Protein AF-A0A917EHJ1-F1 (afdb_monomer)

Solvent-accessible surface area (backbone atoms only — not comparable to full-atom values): 4465 Å² total; per-residue (Å²): 117,45,82,46,80,49,76,50,74,38,71,48,66,66,62,48,50,53,41,49,53,53,52,52,55,50,32,50,75,70,71,25,46,92,69,41,49,78,47,80,45,84,53,99,79,31,36,38,41,39,38,37,35,49,42,72,75,92,64,90,56,57,65,57,52,55,41,51,53,57,59,51,65,75,76,108

Structure (mmCIF, N/CA/C/O backbone):
data_AF-A0A917EHJ1-F1
#
_entry.id   AF-A0A917EHJ1-F1
#
loop_
_atom_site.group_PDB
_atom_site.id
_atom_site.type_symbol
_atom_site.label_atom_id
_atom_site.label_alt_id
_atom_site.label_comp_id
_atom_site.label_asym_id
_atom_site.label_entity_id
_atom_site.label_seq_id
_atom_site.pdbx_PDB_ins_code
_atom_site.Cartn_x
_atom_site.Cartn_y
_atom_site.Cartn_z
_atom_site.occupancy
_atom_site.B_iso_or_equiv
_atom_site.auth_seq_id
_atom_site.auth_comp_id
_atom_site.auth_asym_id
_atom_site.auth_atom_id
_atom_site.pdbx_PDB_model_num
ATOM 1 N N . MET A 1 1 ? 6.982 -7.375 -19.026 1.00 78.81 1 MET A N 1
ATOM 2 C CA . MET A 1 1 ? 5.933 -6.654 -18.290 1.00 78.81 1 MET A CA 1
ATOM 3 C C . MET A 1 1 ? 4.795 -7.578 -17.898 1.00 78.81 1 MET A C 1
ATOM 5 O O . MET A 1 1 ? 4.062 -8.051 -18.758 1.00 78.81 1 MET A O 1
ATOM 9 N N . ASN A 1 2 ? 4.685 -7.841 -16.599 1.00 87.25 2 ASN A N 1
ATOM 10 C CA . ASN A 1 2 ? 3.602 -8.600 -15.981 1.00 87.25 2 ASN A CA 1
ATOM 11 C C . ASN A 1 2 ? 2.635 -7.629 -15.302 1.00 87.25 2 ASN A C 1
ATOM 13 O O . ASN A 1 2 ? 3.073 -6.646 -14.701 1.00 87.25 2 ASN A O 1
ATOM 17 N N . GLN A 1 3 ? 1.338 -7.916 -15.388 1.00 91.31 3 GLN A N 1
ATOM 18 C CA . GLN A 1 3 ? 0.312 -7.165 -14.676 1.00 91.31 3 GLN A CA 1
ATOM 19 C C . GLN A 1 3 ? 0.058 -7.812 -13.315 1.00 91.31 3 GLN A C 1
ATOM 21 O O . GLN A 1 3 ? -0.210 -9.010 -13.223 1.00 91.31 3 GLN A O 1
ATOM 26 N N . TYR A 1 4 ? 0.110 -7.001 -12.269 1.00 93.81 4 TYR A N 1
ATOM 27 C CA . TYR A 1 4 ? -0.087 -7.417 -10.892 1.00 93.81 4 TYR A CA 1
ATOM 28 C C . TYR A 1 4 ? -1.354 -6.788 -10.328 1.00 93.81 4 TYR A C 1
ATOM 30 O O . TYR A 1 4 ? -1.667 -5.624 -10.591 1.00 93.81 4 TYR A O 1
ATOM 38 N N . HIS A 1 5 ? -2.068 -7.568 -9.523 1.00 95.00 5 HIS A N 1
ATOM 39 C CA . HIS A 1 5 ? -3.220 -7.123 -8.756 1.00 95.00 5 HIS A CA 1
ATOM 40 C C . HIS A 1 5 ? -3.007 -7.531 -7.304 1.00 95.00 5 HIS A C 1
ATOM 42 O O . HIS A 1 5 ? -2.828 -8.706 -6.996 1.00 95.00 5 HIS A O 1
ATOM 48 N N . TYR A 1 6 ? -3.035 -6.542 -6.423 1.00 95.31 6 TYR A N 1
ATOM 49 C CA . TYR A 1 6 ? -2.930 -6.718 -4.990 1.00 95.31 6 TYR A CA 1
ATOM 50 C C . TYR A 1 6 ? -4.143 -6.099 -4.291 1.00 95.31 6 TYR A C 1
ATOM 52 O O . TYR A 1 6 ? -4.594 -5.013 -4.659 1.00 95.31 6 TYR A O 1
ATOM 60 N N . GLN A 1 7 ? -4.663 -6.778 -3.269 1.00 96.25 7 GLN A N 1
ATOM 61 C CA . GLN A 1 7 ? -5.768 -6.288 -2.452 1.00 96.25 7 GLN A CA 1
ATOM 62 C C . GLN A 1 7 ? -5.519 -6.609 -0.982 1.00 96.25 7 GLN A C 1
ATOM 64 O O . GLN A 1 7 ? -5.197 -7.738 -0.630 1.00 96.25 7 GLN A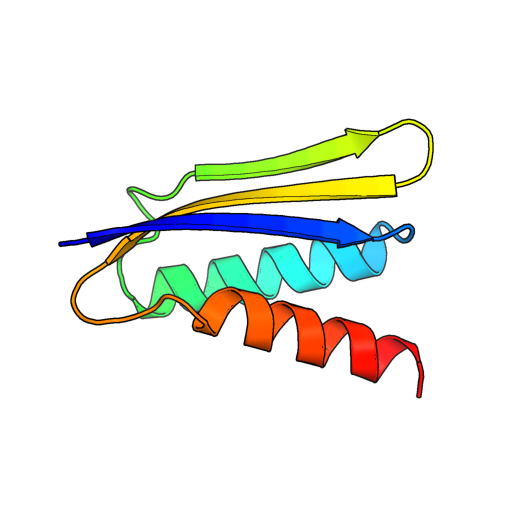 O 1
ATOM 69 N N .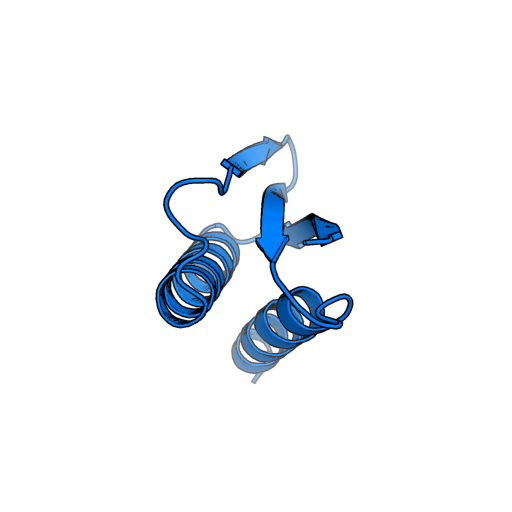 THR A 1 8 ? -5.771 -5.638 -0.106 1.00 95.56 8 THR A N 1
ATOM 70 C CA . THR A 1 8 ? -5.705 -5.843 1.342 1.00 95.56 8 THR A CA 1
ATOM 71 C C . THR A 1 8 ? -6.778 -5.057 2.082 1.00 95.56 8 THR A C 1
ATOM 73 O O . THR A 1 8 ? -7.347 -4.098 1.558 1.00 95.56 8 THR A O 1
ATOM 76 N N . GLY A 1 9 ? -7.075 -5.480 3.310 1.00 94.75 9 GLY A N 1
ATOM 77 C CA . GLY A 1 9 ? -8.062 -4.843 4.177 1.00 94.75 9 GLY A CA 1
ATOM 78 C C . GLY A 1 9 ? -7.531 -4.601 5.587 1.00 94.75 9 GLY A C 1
ATOM 79 O O . GLY A 1 9 ? -6.751 -5.400 6.110 1.00 94.75 9 GLY A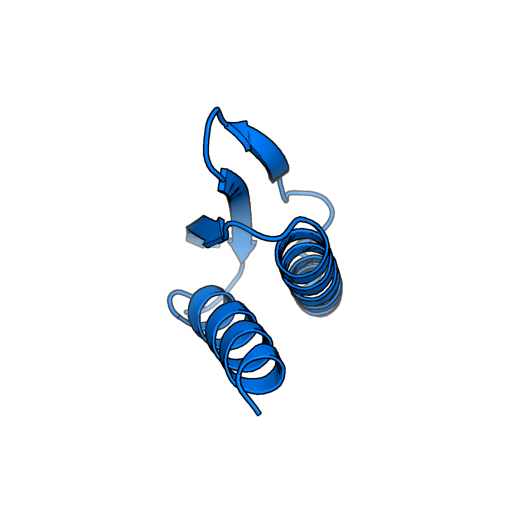 O 1
ATOM 80 N N . THR A 1 10 ? -7.967 -3.506 6.209 1.00 94.94 10 THR A N 1
ATOM 81 C CA . THR A 1 10 ? -7.702 -3.184 7.623 1.00 94.94 10 THR A CA 1
ATOM 82 C C . THR A 1 10 ? -8.866 -2.399 8.227 1.00 94.94 10 THR A C 1
ATOM 84 O O . THR A 1 10 ? -9.601 -1.726 7.511 1.00 94.94 10 THR A O 1
ATOM 87 N N . ARG A 1 11 ? -9.083 -2.498 9.541 1.00 94.81 11 ARG A N 1
ATOM 88 C CA . ARG A 1 11 ? -10.144 -1.742 10.233 1.00 94.81 11 ARG A CA 1
ATOM 89 C C . ARG A 1 11 ? -9.749 -0.292 10.514 1.00 94.81 11 ARG A C 1
ATOM 91 O O . ARG A 1 11 ? -10.630 0.557 10.598 1.00 94.81 11 ARG A O 1
ATOM 98 N N . ASP A 1 12 ? -8.454 -0.018 10.617 1.00 93.75 12 ASP A N 1
ATOM 99 C CA . ASP A 1 12 ? -7.915 1.295 10.962 1.00 93.75 12 ASP A CA 1
ATOM 100 C C . ASP A 1 12 ? -7.499 2.070 9.699 1.00 93.75 12 ASP A C 1
ATOM 102 O O . ASP A 1 12 ? -6.762 1.566 8.844 1.00 93.75 12 ASP A O 1
ATOM 106 N N . LEU A 1 13 ? -7.992 3.308 9.576 1.00 94.50 13 LEU A N 1
ATOM 107 C CA . LEU A 1 13 ? -7.649 4.212 8.477 1.00 94.50 13 LEU A CA 1
ATOM 108 C C . LEU A 1 13 ? -6.153 4.548 8.466 1.00 94.50 13 LEU A C 1
ATOM 110 O O . LEU A 1 13 ? -5.565 4.636 7.390 1.00 94.50 13 LEU A O 1
ATOM 114 N N . THR A 1 14 ? -5.537 4.713 9.634 1.00 95.19 14 THR A N 1
ATOM 115 C CA . THR A 1 14 ? -4.118 5.048 9.779 1.00 95.19 14 THR A CA 1
ATOM 116 C C . THR A 1 14 ? -3.263 3.935 9.198 1.00 95.19 14 THR A C 1
ATOM 118 O O . THR A 1 14 ? -2.456 4.188 8.304 1.00 95.19 14 THR A O 1
ATOM 121 N N . THR A 1 15 ? -3.511 2.682 9.594 1.00 95.75 15 THR A N 1
ATOM 122 C CA . THR A 1 15 ? -2.837 1.523 8.997 1.00 95.75 15 THR A CA 1
ATOM 123 C C . THR A 1 15 ? -3.063 1.483 7.481 1.00 95.75 15 THR A C 1
ATOM 125 O O . THR A 1 15 ? -2.126 1.253 6.720 1.00 95.75 15 THR A O 1
ATOM 128 N N . ALA A 1 16 ? -4.289 1.750 7.009 1.00 96.19 16 ALA A N 1
ATOM 129 C CA . ALA A 1 16 ? -4.607 1.725 5.579 1.00 96.19 16 ALA A CA 1
ATOM 130 C C . ALA A 1 16 ? -3.815 2.781 4.791 1.00 96.19 16 ALA A C 1
ATOM 132 O O . ALA A 1 16 ? -3.296 2.497 3.709 1.00 96.19 16 ALA A O 1
ATOM 133 N N . GLN A 1 17 ? -3.695 3.989 5.343 1.00 96.81 17 GLN A N 1
ATOM 134 C CA . GLN A 1 17 ? -2.911 5.079 4.770 1.00 96.81 17 GLN A CA 1
ATOM 135 C C . GLN A 1 17 ? -1.416 4.765 4.785 1.00 96.81 17 GLN A C 1
ATOM 137 O O . GLN A 1 17 ? -0.758 4.967 3.768 1.00 96.81 17 GLN A O 1
ATOM 142 N N . ARG A 1 18 ? -0.883 4.210 5.881 1.00 97.50 18 ARG A N 1
ATOM 143 C CA . ARG A 1 18 ? 0.522 3.782 5.971 1.00 97.50 18 ARG A CA 1
ATOM 144 C C . ARG A 1 18 ? 0.857 2.744 4.899 1.00 97.50 18 ARG A C 1
ATOM 146 O O . ARG A 1 18 ? 1.836 2.918 4.176 1.00 97.50 18 ARG A O 1
ATOM 153 N N . ILE A 1 19 ? 0.011 1.720 4.738 1.00 96.81 19 ILE A N 1
ATOM 154 C CA . ILE A 1 19 ? 0.173 0.706 3.682 1.00 96.81 19 ILE A CA 1
ATOM 155 C C . ILE A 1 19 ? 0.134 1.364 2.304 1.00 96.81 19 ILE A C 1
ATOM 157 O O . ILE A 1 19 ? 1.012 1.109 1.481 1.00 96.81 19 ILE A O 1
ATOM 161 N N . LYS A 1 20 ? -0.847 2.243 2.057 1.00 96.81 20 LYS A N 1
ATOM 162 C CA . LYS A 1 20 ? -0.946 2.982 0.796 1.00 96.81 20 LYS A CA 1
ATOM 163 C C . LYS A 1 20 ? 0.351 3.741 0.510 1.00 96.81 20 LYS A C 1
ATOM 165 O O . L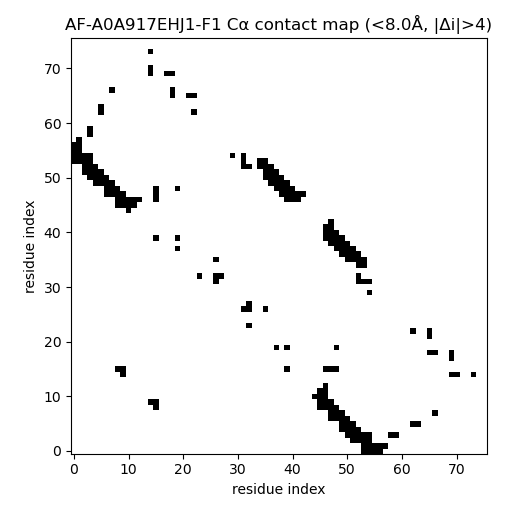YS A 1 20 ? 0.929 3.528 -0.546 1.00 96.81 20 LYS A O 1
ATOM 170 N N . PHE A 1 21 ? 0.839 4.568 1.433 1.00 96.62 21 PHE A N 1
ATOM 171 C CA . PHE A 1 21 ? 2.050 5.367 1.222 1.00 96.62 21 PHE A CA 1
ATOM 172 C C . PHE A 1 21 ? 3.296 4.512 0.963 1.00 96.62 21 PHE A C 1
ATOM 174 O O . PHE A 1 21 ? 4.073 4.831 0.065 1.00 96.62 21 PHE A O 1
ATOM 181 N N . ALA A 1 22 ? 3.468 3.405 1.688 1.00 96.50 22 ALA A N 1
ATOM 182 C CA . ALA A 1 22 ? 4.595 2.501 1.471 1.00 96.50 22 ALA A CA 1
ATOM 183 C C . ALA A 1 22 ? 4.554 1.846 0.080 1.00 96.50 22 ALA A C 1
ATOM 185 O O . ALA A 1 22 ? 5.567 1.816 -0.620 1.00 96.50 22 ALA A O 1
ATOM 186 N N . ILE A 1 23 ? 3.373 1.399 -0.361 1.00 95.69 23 ILE A N 1
ATOM 187 C CA . ILE A 1 23 ? 3.178 0.861 -1.713 1.00 95.69 23 ILE A CA 1
ATOM 188 C C . ILE A 1 23 ? 3.440 1.934 -2.775 1.00 95.69 23 ILE A C 1
ATOM 190 O O . ILE A 1 23 ? 4.098 1.655 -3.776 1.00 95.69 23 ILE A O 1
ATOM 194 N N . GLN A 1 24 ? 2.979 3.168 -2.558 1.00 94.94 24 GLN A N 1
ATOM 195 C CA . GLN A 1 24 ? 3.250 4.273 -3.478 1.00 94.94 24 GLN A CA 1
ATOM 196 C C . GLN A 1 24 ? 4.759 4.522 -3.625 1.00 94.94 24 GLN A C 1
ATOM 198 O O . GLN A 1 24 ? 5.259 4.602 -4.746 1.00 94.94 24 GLN A O 1
ATOM 203 N N . GLY A 1 25 ? 5.501 4.564 -2.513 1.00 95.00 25 GLY A N 1
ATOM 204 C CA . GLY A 1 25 ? 6.961 4.698 -2.529 1.00 95.00 25 GLY A CA 1
ATOM 205 C C . GLY A 1 25 ? 7.659 3.552 -3.268 1.00 95.00 25 GLY A C 1
ATOM 206 O O . GLY A 1 25 ? 8.564 3.784 -4.072 1.00 95.00 25 GLY A O 1
ATOM 207 N N . TYR A 1 26 ? 7.194 2.321 -3.066 1.00 94.38 26 TYR A N 1
ATOM 208 C CA . TYR A 1 26 ? 7.714 1.156 -3.774 1.00 94.38 26 TYR A CA 1
ATOM 209 C C . TYR A 1 26 ? 7.459 1.227 -5.292 1.00 94.38 26 TYR A C 1
ATOM 211 O O . TYR A 1 26 ? 8.391 1.050 -6.076 1.00 94.38 26 TYR A O 1
ATOM 219 N N . LEU A 1 27 ? 6.251 1.582 -5.736 1.00 92.94 27 LEU A N 1
ATOM 220 C CA . LEU A 1 27 ? 5.924 1.728 -7.165 1.00 92.94 27 LEU A CA 1
ATOM 221 C C . LEU A 1 27 ? 6.724 2.845 -7.851 1.00 92.94 27 LEU A C 1
ATOM 223 O O . LEU A 1 27 ? 7.108 2.713 -9.016 1.00 92.94 27 LEU A O 1
ATOM 227 N N . ILE A 1 28 ? 7.023 3.930 -7.130 1.00 92.31 28 ILE A N 1
ATOM 228 C CA . ILE A 1 28 ? 7.942 4.973 -7.604 1.00 92.31 28 ILE A CA 1
ATOM 229 C C . ILE A 1 28 ? 9.340 4.384 -7.828 1.00 92.31 28 ILE A C 1
ATOM 231 O O . ILE A 1 28 ? 9.940 4.627 -8.875 1.00 92.31 28 ILE A O 1
ATOM 235 N N . SER A 1 29 ? 9.840 3.567 -6.894 1.00 91.56 29 SER A N 1
ATOM 236 C CA . SER A 1 29 ? 11.158 2.926 -7.021 1.00 91.56 29 SER A CA 1
ATOM 237 C C . SER A 1 29 ? 11.250 1.969 -8.216 1.00 91.56 29 SER A C 1
ATOM 239 O O . SER A 1 29 ? 12.302 1.868 -8.846 1.00 91.56 29 SER A O 1
ATOM 241 N N . LEU A 1 30 ? 10.130 1.339 -8.584 1.00 90.31 30 LEU A N 1
ATOM 242 C CA . LEU A 1 30 ? 10.030 0.480 -9.762 1.00 90.31 30 LEU A CA 1
ATOM 243 C C . LEU A 1 30 ? 9.884 1.249 -11.082 1.00 90.31 30 LEU A C 1
ATOM 245 O O . LEU A 1 30 ? 9.959 0.637 -12.143 1.00 90.31 30 LEU A O 1
ATOM 249 N N . ARG A 1 31 ? 9.673 2.573 -11.045 1.00 87.75 31 ARG A N 1
ATOM 250 C CA . ARG A 1 31 ? 9.293 3.398 -12.210 1.00 87.75 31 ARG A CA 1
ATOM 251 C C . ARG A 1 31 ? 7.968 2.979 -12.862 1.00 87.75 31 ARG A C 1
ATOM 253 O O . ARG A 1 31 ? 7.737 3.284 -14.025 1.00 87.75 31 ARG A O 1
ATOM 260 N N . THR A 1 32 ? 7.082 2.331 -12.108 1.00 87.06 32 THR A N 1
ATOM 261 C CA . THR A 1 32 ? 5.776 1.835 -12.588 1.00 87.06 32 THR A CA 1
ATOM 262 C C . THR A 1 32 ? 4.609 2.685 -12.092 1.00 87.06 32 THR A C 1
ATOM 264 O O . THR A 1 32 ? 3.452 2.374 -12.353 1.00 87.06 32 THR A O 1
ATOM 267 N N . TRP A 1 33 ? 4.906 3.762 -11.35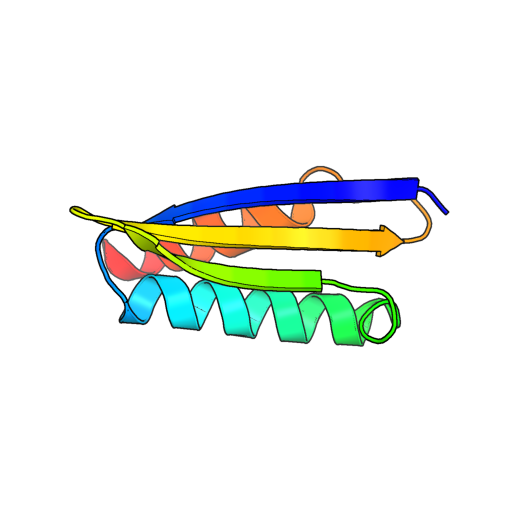9 1.00 81.25 33 TRP A N 1
ATOM 268 C CA . TRP A 1 33 ? 3.922 4.668 -10.770 1.00 81.25 33 TRP A CA 1
ATOM 269 C C . TRP A 1 33 ? 2.916 5.224 -11.787 1.00 81.25 33 TRP A C 1
ATOM 271 O O . TRP A 1 33 ? 1.721 5.258 -11.505 1.00 81.25 33 TRP A O 1
ATOM 281 N N . ALA A 1 34 ? 3.399 5.638 -12.964 1.00 80.69 34 ALA A N 1
ATOM 282 C CA . ALA A 1 34 ? 2.581 6.289 -13.989 1.00 80.69 34 ALA A CA 1
ATOM 283 C C . ALA A 1 34 ? 1.444 5.397 -14.515 1.00 80.69 34 ALA A C 1
ATOM 285 O O . ALA A 1 34 ? 0.371 5.907 -14.822 1.00 80.69 34 ALA A O 1
ATOM 286 N N . ASP A 1 35 ? 1.665 4.081 -14.541 1.00 86.56 35 ASP A N 1
ATOM 287 C CA . ASP A 1 35 ? 0.718 3.083 -15.049 1.00 86.56 35 ASP A CA 1
ATOM 288 C C . ASP A 1 35 ? 0.029 2.302 -13.916 1.00 86.56 35 ASP A C 1
ATOM 290 O O . ASP A 1 35 ? -0.553 1.239 -14.140 1.00 86.56 35 ASP A O 1
ATOM 294 N N . SER A 1 36 ? 0.134 2.793 -12.677 1.00 91.56 36 SER A N 1
ATOM 295 C CA . SER A 1 36 ? -0.452 2.143 -11.508 1.00 91.56 36 SER A CA 1
ATOM 296 C C . SER A 1 36 ? -1.781 2.772 -11.098 1.00 91.56 36 SER A C 1
ATOM 298 O O . SER A 1 36 ? -1.952 3.990 -11.093 1.00 91.56 36 SER A O 1
ATOM 300 N N . GLU A 1 37 ? -2.725 1.926 -10.702 1.00 95.50 37 GLU A N 1
ATOM 301 C CA . GLU A 1 37 ? -4.005 2.312 -10.120 1.00 95.50 37 GLU A CA 1
ATOM 302 C C . GLU A 1 37 ? -3.999 1.930 -8.638 1.00 95.50 37 GLU A C 1
ATOM 304 O O . GLU A 1 37 ? -3.710 0.784 -8.288 1.00 95.50 37 GLU A O 1
ATOM 309 N N . ILE A 1 38 ? -4.305 2.886 -7.758 1.00 95.25 38 ILE A N 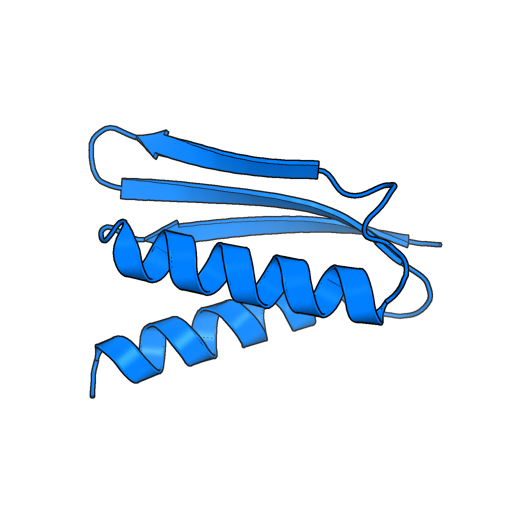1
ATOM 310 C CA . ILE A 1 38 ? -4.350 2.670 -6.308 1.00 95.25 38 ILE A CA 1
ATOM 311 C C . ILE A 1 38 ? -5.643 3.252 -5.758 1.00 95.25 38 ILE A C 1
ATOM 313 O O . ILE A 1 38 ? -5.817 4.471 -5.706 1.00 95.25 38 ILE A O 1
ATOM 317 N N . GLU A 1 39 ? -6.519 2.382 -5.271 1.00 97.38 39 GLU A N 1
ATOM 318 C CA . GLU A 1 39 ? -7.824 2.753 -4.735 1.00 97.38 39 GLU A CA 1
ATOM 319 C C . GLU A 1 39 ? -7.915 2.401 -3.249 1.00 97.38 39 GLU A C 1
ATOM 321 O O . GLU A 1 39 ? -7.698 1.256 -2.858 1.00 97.38 39 GLU A O 1
ATOM 326 N N . LEU A 1 40 ? -8.267 3.387 -2.417 1.00 97.62 40 LEU A N 1
ATOM 327 C CA . LEU A 1 40 ? -8.578 3.186 -1.002 1.00 97.62 40 LEU A CA 1
ATOM 328 C C . LEU A 1 40 ? -10.069 3.459 -0.774 1.00 97.62 40 LEU A C 1
ATOM 330 O O . LEU A 1 40 ? -10.493 4.613 -0.758 1.00 97.62 40 LEU A O 1
ATOM 334 N N . THR A 1 41 ? -10.849 2.400 -0.580 1.00 97.69 41 THR A N 1
ATOM 335 C CA . THR A 1 41 ? -12.304 2.462 -0.399 1.00 97.69 41 THR A CA 1
ATOM 336 C C . THR A 1 41 ? -12.675 2.270 1.075 1.00 97.69 41 THR A C 1
ATOM 338 O O . THR A 1 41 ? -12.208 1.324 1.717 1.00 97.69 41 THR A O 1
ATOM 341 N N . LYS A 1 42 ? -13.566 3.115 1.612 1.00 97.38 42 LYS A N 1
ATOM 342 C CA . LYS A 1 42 ? -14.228 2.863 2.904 1.00 97.38 42 LYS A CA 1
ATOM 343 C C . LYS A 1 42 ? -15.366 1.857 2.706 1.00 97.38 42 LYS A C 1
ATOM 345 O O . LYS A 1 42 ? -16.246 2.096 1.886 1.00 97.38 42 LYS A O 1
ATOM 350 N N . LEU A 1 43 ? -15.358 0.769 3.469 1.00 95.75 43 LEU A N 1
ATOM 351 C CA . LEU A 1 43 ? -16.446 -0.207 3.586 1.00 95.75 43 LEU A CA 1
ATOM 352 C C . LEU A 1 43 ? -17.095 -0.094 4.977 1.00 95.75 43 LEU A C 1
ATOM 354 O O . LEU A 1 43 ? -16.558 0.566 5.868 1.00 95.75 43 LEU A O 1
ATOM 358 N N . ASP A 1 44 ? -18.218 -0.779 5.194 1.00 93.44 44 ASP A N 1
ATOM 359 C CA . ASP A 1 44 ? -19.011 -0.680 6.432 1.00 93.44 44 ASP A CA 1
ATOM 360 C C . ASP A 1 44 ? -18.213 -0.942 7.720 1.00 93.44 44 ASP A C 1
ATOM 362 O O . ASP A 1 44 ? -18.495 -0.351 8.761 1.00 93.44 44 ASP A O 1
ATOM 366 N N . LYS A 1 45 ? -17.221 -1.842 7.671 1.00 92.38 45 LYS A N 1
ATOM 367 C CA . LYS A 1 45 ? -16.446 -2.282 8.849 1.00 92.38 45 LYS A CA 1
ATOM 368 C C . LYS A 1 45 ? -14.930 -2.208 8.668 1.00 92.38 45 LYS A C 1
ATOM 370 O O . LYS A 1 45 ? -14.195 -2.625 9.563 1.00 92.38 45 LYS A O 1
ATOM 375 N N . CYS A 1 46 ? -14.448 -1.755 7.515 1.00 95.56 46 CYS A N 1
ATOM 376 C CA . CYS A 1 46 ? -13.024 -1.730 7.202 1.00 95.56 46 CYS A CA 1
ATOM 377 C C . CYS A 1 46 ? -12.708 -0.793 6.034 1.00 95.56 46 CYS A C 1
ATOM 379 O O . CYS A 1 46 ? -13.588 -0.284 5.350 1.00 95.56 46 CYS A O 1
ATOM 381 N N . TRP A 1 47 ? -11.422 -0.598 5.801 1.00 97.25 47 TRP A N 1
ATOM 382 C CA . TRP A 1 47 ? -10.851 0.036 4.630 1.00 97.25 47 TRP A CA 1
ATOM 383 C C . TRP A 1 47 ? -10.252 -1.035 3.732 1.00 97.25 47 TRP A C 1
ATOM 385 O O . TRP A 1 47 ? -9.527 -1.914 4.205 1.00 97.25 47 TRP A O 1
ATOM 395 N N . ARG A 1 48 ? -10.557 -0.956 2.440 1.00 97.44 48 ARG A N 1
ATOM 396 C CA . ARG A 1 48 ? -10.008 -1.829 1.404 1.00 97.44 48 ARG A CA 1
ATOM 397 C C . ARG A 1 48 ? -9.049 -1.025 0.542 1.00 97.44 48 ARG A C 1
ATOM 399 O O . ARG A 1 48 ? -9.434 0.015 0.018 1.00 97.44 48 ARG A O 1
ATOM 406 N N . LEU A 1 49 ? -7.836 -1.531 0.371 1.00 97.56 49 LEU A N 1
ATOM 407 C CA . LEU A 1 49 ? -6.852 -1.004 -0.565 1.00 97.56 49 LEU A CA 1
ATOM 408 C C . LEU A 1 49 ? -6.710 -1.984 -1.733 1.00 97.56 49 LEU A C 1
ATOM 410 O O . LEU A 1 49 ? -6.460 -3.168 -1.506 1.00 97.56 49 LEU A O 1
ATOM 414 N N . VAL A 1 50 ? -6.867 -1.489 -2.956 1.00 97.44 50 VAL A N 1
ATOM 415 C CA . VAL A 1 50 ? -6.645 -2.228 -4.205 1.00 97.44 50 VAL A CA 1
ATOM 416 C C . VAL A 1 50 ? -5.532 -1.536 -4.978 1.00 97.44 50 VAL A C 1
ATOM 418 O O . VAL A 1 50 ? -5.513 -0.310 -5.077 1.00 97.44 50 VAL A O 1
ATOM 421 N N . VAL A 1 51 ? -4.600 -2.320 -5.509 1.00 96.12 51 VAL A N 1
ATOM 422 C CA . VAL A 1 51 ? -3.455 -1.840 -6.281 1.00 96.12 51 VAL A CA 1
ATOM 423 C C . VAL A 1 51 ? -3.341 -2.671 -7.548 1.00 96.12 51 VAL A C 1
ATOM 425 O O . VAL A 1 51 ? -3.295 -3.901 -7.488 1.00 96.12 51 VAL A O 1
ATOM 428 N N . ARG A 1 52 ? -3.269 -2.004 -8.697 1.00 95.62 52 ARG A N 1
ATOM 429 C CA . ARG A 1 52 ? -2.968 -2.620 -9.990 1.00 95.62 52 ARG A CA 1
ATOM 430 C C . ARG A 1 52 ? -1.764 -1.925 -10.588 1.00 95.62 52 ARG A C 1
ATOM 432 O O . ARG A 1 52 ? -1.702 -0.701 -10.573 1.00 95.62 52 ARG A O 1
ATOM 439 N N . TYR A 1 53 ? -0.800 -2.684 -11.082 1.00 93.62 53 TYR A N 1
ATOM 440 C CA . TYR A 1 53 ? 0.404 -2.113 -11.676 1.00 93.62 53 TYR A CA 1
ATOM 441 C C . TYR A 1 53 ? 1.052 -3.092 -12.647 1.00 93.62 53 TYR A C 1
ATOM 443 O O . TYR A 1 53 ? 0.831 -4.301 -12.570 1.00 93.62 53 TYR A O 1
ATOM 451 N N . THR A 1 54 ? 1.874 -2.561 -13.543 1.00 91.12 54 THR A N 1
ATOM 452 C CA . THR A 1 54 ? 2.662 -3.350 -14.489 1.00 91.12 54 THR A CA 1
ATOM 453 C C . THR A 1 54 ? 4.129 -3.216 -14.126 1.00 91.12 54 THR A C 1
ATOM 455 O O . THR A 1 54 ? 4.600 -2.098 -13.969 1.00 91.12 54 THR A O 1
ATOM 458 N N . ALA A 1 55 ? 4.855 -4.324 -13.993 1.00 90.06 55 ALA A N 1
ATOM 459 C CA . ALA A 1 55 ? 6.284 -4.309 -13.677 1.00 90.06 55 ALA A CA 1
ATOM 460 C C . ALA A 1 55 ? 7.049 -5.395 -14.440 1.00 90.06 55 ALA A C 1
ATOM 462 O O . ALA A 1 55 ? 6.468 -6.369 -14.928 1.00 90.06 55 ALA A O 1
ATOM 463 N N . ASP A 1 56 ? 8.366 -5.228 -14.537 1.00 88.12 56 ASP A N 1
ATOM 464 C CA . ASP A 1 56 ? 9.264 -6.254 -15.060 1.00 88.12 56 ASP A CA 1
ATOM 465 C C . ASP A 1 56 ? 9.804 -7.159 -13.944 1.00 88.12 56 ASP A C 1
ATOM 467 O O . ASP A 1 56 ? 10.035 -6.729 -12.811 1.00 88.12 56 ASP A O 1
ATOM 471 N N . GLY A 1 57 ? 10.013 -8.433 -14.286 1.00 85.50 57 GLY A N 1
ATOM 472 C CA . GLY A 1 57 ? 10.385 -9.478 -13.332 1.00 85.50 57 GLY A CA 1
ATOM 473 C C . GLY A 1 57 ? 9.214 -9.947 -12.466 1.00 85.50 57 GLY A C 1
ATOM 474 O O . GLY A 1 57 ? 8.081 -9.505 -12.652 1.00 85.50 57 GLY A O 1
ATOM 475 N N . ASP A 1 58 ? 9.501 -10.862 -11.539 1.00 86.38 58 ASP A N 1
ATOM 476 C CA . ASP A 1 58 ? 8.533 -11.381 -10.568 1.00 86.38 58 ASP A CA 1
ATOM 477 C C . ASP A 1 58 ? 8.431 -10.462 -9.339 1.00 86.38 58 ASP A C 1
ATOM 479 O O . ASP A 1 58 ? 9.449 -10.023 -8.786 1.00 86.38 58 ASP A O 1
ATOM 483 N N . LYS A 1 59 ? 7.197 -10.104 -8.981 1.00 88.44 59 LYS A N 1
ATOM 484 C CA . LYS A 1 59 ? 6.823 -9.112 -7.958 1.00 88.44 59 LYS A CA 1
ATOM 485 C C . LYS A 1 59 ? 5.561 -9.543 -7.192 1.00 88.44 59 LYS A C 1
ATOM 487 O O . LYS A 1 59 ? 4.915 -8.703 -6.564 1.00 88.44 59 LYS A O 1
ATOM 492 N N . SER A 1 60 ? 5.175 -10.822 -7.274 1.00 80.56 60 SER A N 1
ATOM 493 C CA . SER A 1 60 ? 3.897 -11.323 -6.742 1.00 80.56 60 SER A CA 1
ATOM 494 C C . SER A 1 60 ? 3.701 -11.039 -5.250 1.00 80.56 60 SER A C 1
ATOM 496 O O . SER A 1 60 ? 2.584 -10.744 -4.830 1.00 80.56 60 SER A O 1
ATOM 498 N N . ASP A 1 61 ? 4.788 -11.055 -4.475 1.00 89.69 61 ASP A N 1
ATOM 499 C CA . ASP A 1 61 ? 4.719 -11.070 -3.009 1.00 89.69 61 ASP A CA 1
ATOM 500 C C . ASP A 1 61 ? 5.113 -9.733 -2.362 1.00 89.69 61 ASP A C 1
ATOM 502 O O . ASP A 1 61 ? 4.898 -9.526 -1.164 1.00 89.69 61 ASP A O 1
ATOM 506 N N . ASP A 1 62 ? 5.683 -8.804 -3.131 1.00 92.19 62 ASP A N 1
ATOM 507 C CA . ASP A 1 62 ? 6.307 -7.592 -2.586 1.00 92.19 62 ASP A CA 1
ATOM 508 C C . ASP A 1 62 ? 5.277 -6.704 -1.866 1.00 92.19 62 ASP A C 1
ATOM 510 O O . ASP A 1 62 ? 5.533 -6.195 -0.773 1.00 92.19 62 ASP A O 1
ATOM 514 N N . MET A 1 63 ? 4.070 -6.586 -2.427 1.00 92.62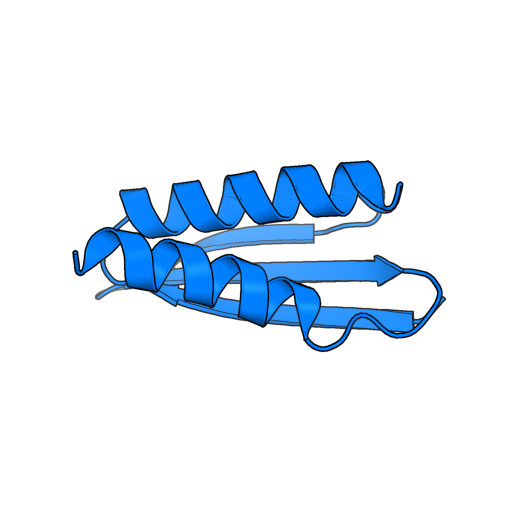 63 MET A N 1
ATOM 515 C CA . MET A 1 63 ? 2.983 -5.793 -1.838 1.00 92.62 63 MET A CA 1
ATOM 516 C C . MET A 1 63 ? 2.412 -6.411 -0.560 1.00 92.62 63 MET A C 1
ATOM 518 O O . MET A 1 63 ? 2.111 -5.686 0.394 1.00 92.62 63 MET A O 1
ATOM 522 N N . GLU A 1 64 ? 2.287 -7.740 -0.525 1.00 94.38 64 GLU A N 1
ATOM 523 C CA . GLU A 1 64 ? 1.836 -8.467 0.665 1.00 94.38 64 GLU A CA 1
ATOM 524 C C . GLU A 1 64 ? 2.854 -8.294 1.794 1.00 94.38 64 GLU A C 1
ATOM 526 O O . GLU A 1 64 ? 2.480 -7.954 2.916 1.00 94.38 64 GLU A O 1
ATOM 531 N N . ARG A 1 65 ? 4.155 -8.409 1.488 1.00 95.38 65 ARG A N 1
ATOM 532 C CA . ARG A 1 65 ? 5.229 -8.177 2.462 1.00 95.38 65 ARG A CA 1
ATOM 533 C C . ARG A 1 65 ? 5.194 -6.768 3.043 1.00 95.38 65 ARG A C 1
ATOM 535 O O . ARG A 1 65 ? 5.268 -6.627 4.260 1.00 95.38 65 ARG A O 1
ATOM 542 N N . ILE A 1 66 ? 5.052 -5.736 2.206 1.00 95.06 66 ILE A N 1
ATOM 543 C CA . ILE A 1 66 ? 4.955 -4.340 2.668 1.00 95.06 66 ILE A CA 1
ATOM 544 C C . ILE A 1 66 ? 3.790 -4.176 3.652 1.00 95.06 66 ILE A C 1
ATOM 546 O O . ILE A 1 66 ? 3.951 -3.591 4.725 1.00 95.06 66 ILE A O 1
ATOM 550 N N . ALA A 1 67 ? 2.615 -4.705 3.310 1.00 95.06 67 ALA A N 1
ATOM 551 C CA . ALA A 1 67 ? 1.449 -4.573 4.170 1.00 95.06 67 ALA A CA 1
ATOM 552 C C . ALA A 1 67 ? 1.557 -5.393 5.459 1.00 95.06 67 ALA A C 1
ATOM 554 O O . ALA A 1 67 ? 1.119 -4.918 6.506 1.00 95.06 67 ALA A O 1
ATOM 555 N N . ALA A 1 68 ? 2.129 -6.596 5.396 1.00 94.69 68 ALA A N 1
ATOM 556 C CA . ALA A 1 68 ? 2.353 -7.442 6.561 1.00 94.69 68 ALA A CA 1
ATOM 557 C C . ALA A 1 68 ? 3.278 -6.761 7.576 1.00 94.69 68 ALA A C 1
ATOM 559 O O . ALA A 1 68 ? 2.930 -6.709 8.754 1.00 94.69 68 ALA A O 1
ATOM 560 N N . THR A 1 69 ? 4.387 -6.164 7.125 1.00 95.94 69 THR A N 1
ATOM 561 C CA . THR A 1 69 ? 5.314 -5.419 7.993 1.00 95.94 69 THR A CA 1
ATOM 562 C C . THR A 1 69 ? 4.595 -4.307 8.755 1.00 95.94 69 THR A C 1
ATOM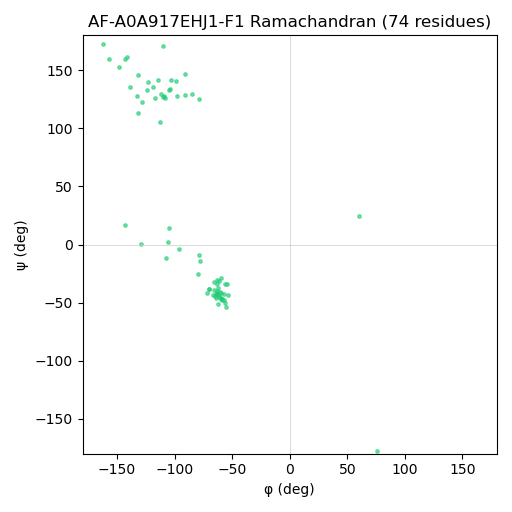 564 O O . THR A 1 69 ? 4.666 -4.243 9.977 1.00 95.94 69 THR A O 1
ATOM 567 N N . ILE A 1 70 ? 3.819 -3.475 8.057 1.00 94.50 70 ILE A N 1
ATOM 568 C CA . ILE A 1 70 ? 3.109 -2.349 8.685 1.00 94.50 70 ILE A CA 1
ATOM 569 C C . ILE A 1 70 ? 2.041 -2.837 9.670 1.00 94.50 70 ILE A C 1
ATOM 571 O O . ILE A 1 70 ? 1.871 -2.253 10.736 1.00 94.50 70 IL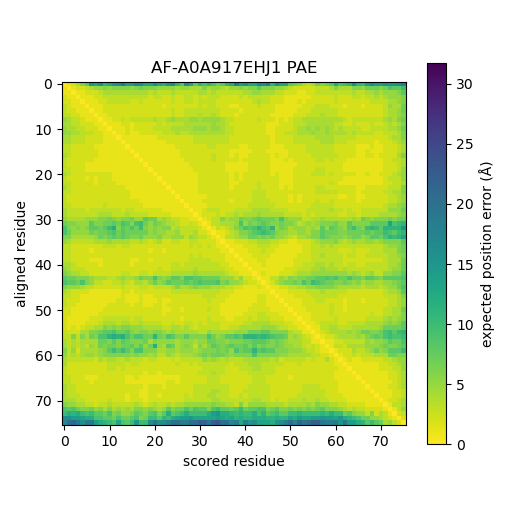E A O 1
ATOM 575 N N . LYS A 1 71 ? 1.326 -3.920 9.341 1.00 92.50 71 LYS A N 1
ATOM 576 C CA . LYS A 1 71 ? 0.329 -4.515 10.244 1.00 92.50 71 LYS A CA 1
ATOM 577 C C . LYS A 1 71 ? 0.958 -5.103 11.509 1.00 92.50 71 LYS A C 1
ATOM 579 O O . LYS A 1 71 ? 0.301 -5.096 12.544 1.00 92.50 71 LYS A O 1
ATOM 584 N N . GLN A 1 72 ? 2.182 -5.622 11.427 1.00 92.00 72 GLN A N 1
ATOM 585 C CA . GLN A 1 72 ? 2.912 -6.148 12.585 1.00 92.00 72 GLN A CA 1
ATOM 586 C C . GLN A 1 72 ? 3.393 -5.025 13.509 1.00 92.00 72 GLN A C 1
ATOM 588 O O . GLN A 1 72 ? 3.232 -5.130 14.721 1.00 92.00 72 GLN A O 1
ATOM 593 N N . GLU A 1 73 ? 3.906 -3.927 12.949 1.00 87.81 73 GLU A N 1
ATOM 594 C CA . GLU A 1 73 ? 4.340 -2.761 13.733 1.00 87.81 73 GLU A CA 1
ATOM 595 C C . GLU A 1 73 ? 3.208 -2.139 14.565 1.00 87.81 73 GLU A C 1
ATOM 597 O O . GLU A 1 73 ? 3.469 -1.580 15.618 1.00 87.81 73 GLU A O 1
ATOM 602 N N . GLU A 1 74 ? 1.952 -2.245 14.124 1.00 76.88 74 GLU A N 1
ATOM 603 C CA . GLU A 1 74 ? 0.792 -1.720 14.865 1.00 76.88 74 GLU A CA 1
ATOM 604 C C . GLU A 1 74 ? 0.360 -2.613 16.043 1.00 76.88 74 GLU A C 1
ATOM 606 O O . GLU A 1 74 ? -0.444 -2.193 16.871 1.00 76.88 74 GLU A O 1
ATOM 611 N N . GLN A 1 75 ? 0.847 -3.856 16.111 1.00 66.62 75 GLN A N 1
ATOM 612 C CA . GLN A 1 75 ? 0.535 -4.805 17.188 1.00 66.62 75 GLN A CA 1
ATOM 613 C C . GLN A 1 75 ? 1.590 -4.823 18.303 1.00 66.62 75 GLN A C 1
ATOM 615 O O . GLN A 1 75 ? 1.408 -5.549 19.282 1.00 66.62 75 GLN A O 1
ATOM 620 N N . THR A 1 76 ? 2.680 -4.069 18.137 1.00 58.06 76 THR A N 1
ATOM 621 C CA . THR A 1 76 ? 3.823 -4.022 19.062 1.00 58.06 76 THR A CA 1
ATOM 622 C C . THR A 1 76 ? 3.778 -2.745 19.888 1.00 58.06 76 THR A C 1
ATOM 624 O O . THR A 1 76 ? 4.066 -2.830 21.102 1.00 58.06 76 THR A O 1
#

Sequence (76 aa):
MNQYHYQTGTRDLTTAQRIKFAIQGYLISLRTWADSEIELTKLDKCWRLVVRYTADGDKSDDMERIAATIKQEEQT

Mean predicted aligned error: 3.44 Å

Foldseek 3Di:
DDKAKDKDKDQDPVLVVQLQVQVCVVCVVQVFNVVKDWDWDDDPRIIMIMIITDGPDDDHCVSVVSSVVSVVVVVD

Secondary structure (DSSP, 8-state):
-EEEEEEEEES-HHHHHHHHHHHHHHHHHTT-GGG-EEEEEE-SSSEEEEEEEEESS--TTHHHHHHHHHHHHTT-

pLDDT: mean 92.01, std 6.78, range [58.06, 97.69]

Organism: NCBI:txid1888195

Nearest PDB structures (foldseek):
  6nuk-assembly1_A  TM=5.216E-01  e=1.390E-01  synthetic construct
  3g2e-assembly1_D  TM=6.810E-01  e=8.495E-01  Campylobacter jejuni
  2khd-assembly1_A  TM=3.952E-01  e=2.831E-01  Vibrio cholerae O1 biovar El Tor str. N16961
  6gwj-assembly1_B  TM=4.223E-01  e=1.252E+00  Homo sapiens
  6rqt-assembly1_K  TM=4.997E-01  e=4.866E+00  Saccharomyces cerevisiae

Radius of gyration: 12.25 Å; Cα contacts (8 Å, |Δi|>4): 108; chains: 1; bounding box: 30×18×37 Å